Protein AF-A0A9P6WSS7-F1 (afdb_monomer_lite)

Structure (mmCIF, N/CA/C/O backbone):
data_AF-A0A9P6WSS7-F1
#
_entry.id   AF-A0A9P6WSS7-F1
#
loop_
_atom_site.group_PDB
_atom_site.id
_atom_site.type_symbol
_atom_site.label_atom_id
_atom_site.label_alt_id
_atom_site.label_comp_id
_atom_site.label_asym_id
_atom_site.label_entity_id
_atom_site.label_seq_id
_atom_site.pdbx_PDB_ins_code
_atom_site.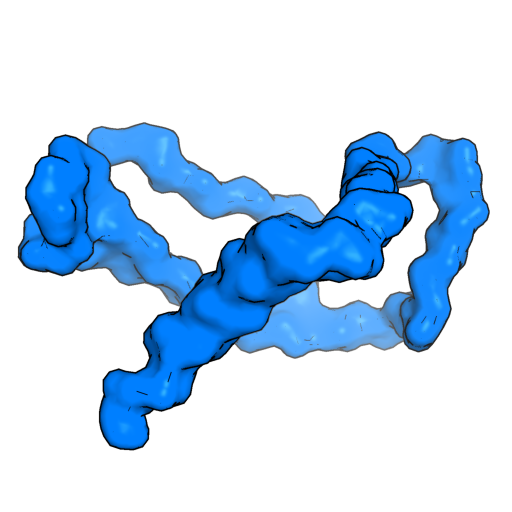Cartn_x
_atom_site.Cartn_y
_atom_site.Cartn_z
_atom_site.occupancy
_atom_site.B_iso_or_equiv
_atom_site.auth_seq_id
_atom_site.auth_comp_id
_atom_site.auth_asym_id
_atom_site.auth_atom_id
_atom_site.pdbx_PDB_model_num
ATOM 1 N N . MET A 1 1 ? -12.876 13.915 0.628 1.00 62.97 1 MET A N 1
ATOM 2 C CA . MET A 1 1 ? -11.854 12.868 0.427 1.00 62.97 1 MET A CA 1
ATOM 3 C C . MET A 1 1 ? -10.748 13.479 -0.410 1.00 62.97 1 MET A C 1
ATOM 5 O O . MET A 1 1 ? -11.055 13.986 -1.480 1.00 62.97 1 MET A O 1
ATOM 9 N N . ILE A 1 2 ? -9.522 13.535 0.115 1.00 81.00 2 ILE A N 1
ATOM 10 C CA . ILE A 1 2 ? -8.374 14.195 -0.541 1.00 81.00 2 ILE A CA 1
ATOM 11 C C . ILE A 1 2 ? -7.130 13.295 -0.554 1.00 81.00 2 ILE A C 1
ATOM 13 O O . ILE A 1 2 ? -6.003 13.749 -0.726 1.00 81.00 2 ILE A O 1
ATOM 17 N N . ASP A 1 3 ? -7.347 12.002 -0.350 1.00 85.88 3 ASP A N 1
ATOM 18 C CA . ASP A 1 3 ? -6.296 11.006 -0.257 1.00 85.88 3 ASP A CA 1
ATOM 19 C C . ASP A 1 3 ? -6.009 10.457 -1.664 1.00 85.88 3 ASP A C 1
ATOM 21 O O . ASP A 1 3 ? -6.917 9.995 -2.359 1.00 85.88 3 ASP A O 1
ATOM 25 N N . TYR A 1 4 ? -4.747 10.528 -2.099 1.00 86.75 4 TYR A N 1
ATOM 26 C CA . TYR A 1 4 ? -4.327 10.150 -3.450 1.00 86.75 4 TYR A CA 1
ATOM 27 C C . TYR A 1 4 ? -3.144 9.189 -3.421 1.00 86.75 4 TYR A C 1
ATOM 29 O O . TYR A 1 4 ? -2.243 9.304 -2.590 1.00 86.75 4 TYR A O 1
ATOM 37 N N . PHE A 1 5 ? -3.106 8.290 -4.401 1.00 85.62 5 PHE A N 1
ATOM 38 C CA . PHE A 1 5 ? -1.916 7.515 -4.723 1.00 85.62 5 PHE A CA 1
ATOM 39 C C . PHE A 1 5 ? -1.316 8.022 -6.036 1.00 85.62 5 PHE A C 1
ATOM 41 O O . PHE A 1 5 ? -1.963 7.972 -7.080 1.00 85.62 5 PHE A O 1
ATOM 48 N N . LEU A 1 6 ? -0.074 8.504 -5.978 1.00 87.25 6 LEU A N 1
ATOM 49 C CA . LEU A 1 6 ? 0.673 9.020 -7.123 1.00 87.25 6 LEU A CA 1
ATOM 50 C C . LEU A 1 6 ? 1.864 8.102 -7.399 1.00 87.25 6 LEU A C 1
ATOM 52 O O . LEU A 1 6 ? 2.627 7.771 -6.493 1.00 87.25 6 LEU A O 1
ATOM 56 N N . THR A 1 7 ? 2.043 7.707 -8.657 1.00 82.62 7 THR A N 1
ATOM 57 C CA . THR A 1 7 ? 3.153 6.850 -9.082 1.00 82.62 7 THR A CA 1
ATOM 58 C C . THR A 1 7 ? 3.682 7.285 -10.440 1.00 82.62 7 THR A C 1
ATOM 60 O O . THR A 1 7 ? 2.912 7.614 -11.337 1.00 82.62 7 THR A O 1
ATOM 63 N N . ASN A 1 8 ? 5.005 7.252 -10.593 1.00 81.25 8 ASN A N 1
ATOM 64 C CA . ASN A 1 8 ? 5.686 7.422 -11.879 1.00 81.25 8 ASN A CA 1
ATOM 65 C C . ASN A 1 8 ? 6.038 6.061 -12.526 1.00 81.25 8 ASN A C 1
ATOM 67 O O . ASN A 1 8 ? 6.753 5.992 -13.517 1.00 81.25 8 ASN A O 1
ATOM 71 N N . MET A 1 9 ? 5.583 4.952 -11.932 1.00 79.25 9 MET A N 1
ATOM 72 C CA . MET A 1 9 ? 5.921 3.582 -12.336 1.00 79.25 9 MET A CA 1
ATOM 73 C C . MET A 1 9 ? 4.726 2.865 -12.981 1.00 79.25 9 MET A C 1
ATOM 75 O O . MET A 1 9 ? 4.423 1.719 -12.657 1.00 79.25 9 MET A O 1
ATOM 79 N N . THR A 1 10 ? 4.014 3.535 -13.886 1.00 73.88 10 THR A N 1
ATOM 80 C CA . THR A 1 10 ? 2.790 3.001 -14.514 1.00 73.88 10 THR A CA 1
ATOM 81 C C . THR A 1 10 ? 3.024 1.754 -15.369 1.00 73.88 10 THR A C 1
ATOM 83 O O . THR A 1 10 ? 2.127 0.929 -15.477 1.00 73.88 10 THR A O 1
ATOM 86 N N . SER A 1 11 ? 4.223 1.565 -15.925 1.00 77.31 11 SER A N 1
ATOM 87 C CA . SER A 1 11 ? 4.587 0.364 -16.698 1.00 77.31 11 SER A CA 1
ATOM 88 C C . SER A 1 11 ? 4.926 -0.859 -15.835 1.00 77.31 11 SER A C 1
ATOM 90 O O . SER A 1 11 ? 4.920 -1.987 -16.323 1.00 77.31 11 SER A O 1
ATOM 92 N N . VAL A 1 12 ? 5.226 -0.637 -14.555 1.00 82.06 12 VAL A N 1
ATOM 93 C CA . VAL A 1 12 ? 5.727 -1.644 -13.603 1.00 82.06 12 VAL A CA 1
ATOM 94 C C . VAL A 1 12 ? 4.585 -2.215 -12.759 1.00 82.06 12 VAL A C 1
ATOM 96 O O . VAL A 1 12 ? 4.623 -3.365 -12.324 1.00 82.06 12 VAL A O 1
ATOM 99 N N . LEU A 1 13 ? 3.550 -1.405 -12.529 1.00 86.38 13 LEU A N 1
ATOM 100 C CA . LEU A 1 13 ? 2.378 -1.763 -11.740 1.00 86.38 13 LEU A CA 1
ATOM 101 C C . LEU A 1 13 ? 1.322 -2.398 -12.644 1.00 86.38 13 LEU A C 1
ATOM 103 O O . LEU A 1 13 ? 0.680 -1.725 -13.449 1.00 86.38 13 LEU A O 1
ATOM 107 N N . ARG A 1 14 ? 1.122 -3.703 -12.497 1.00 87.50 14 ARG A N 1
ATOM 108 C CA . ARG A 1 14 ? 0.079 -4.455 -13.190 1.00 87.50 14 ARG A CA 1
ATOM 109 C C . ARG A 1 14 ? -1.180 -4.509 -12.333 1.00 87.50 14 ARG A C 1
ATOM 111 O O . ARG A 1 14 ? -1.113 -4.601 -11.110 1.00 87.50 14 ARG A O 1
ATOM 118 N N . SER A 1 15 ? -2.332 -4.446 -12.992 1.00 89.44 15 SER A N 1
ATOM 119 C CA . SER A 1 15 ? -3.648 -4.603 -12.360 1.00 89.44 15 SER A CA 1
ATOM 120 C C . SER A 1 15 ? -3.857 -3.754 -11.088 1.00 89.44 15 SER A C 1
ATOM 122 O O . SER A 1 15 ? -4.273 -4.304 -10.066 1.00 89.44 15 SER A O 1
ATOM 124 N N . PRO A 1 16 ? -3.577 -2.434 -11.093 1.00 90.00 16 PRO A N 1
ATOM 125 C CA . PRO A 1 16 ? -3.800 -1.611 -9.912 1.00 90.00 16 PRO A CA 1
ATOM 126 C C . PRO A 1 16 ? -5.294 -1.538 -9.573 1.00 90.00 16 PRO A C 1
ATOM 128 O O . PRO A 1 16 ? -6.134 -1.228 -10.417 1.00 90.00 16 PRO A O 1
ATOM 131 N N . ARG A 1 17 ? -5.627 -1.813 -8.314 1.00 92.38 17 ARG A N 1
ATOM 132 C CA . ARG A 1 17 ? -6.978 -1.759 -7.752 1.00 92.38 17 ARG A CA 1
ATOM 133 C C . ARG A 1 17 ? -6.942 -0.939 -6.478 1.00 92.38 17 ARG A C 1
ATOM 135 O O . ARG A 1 17 ? -6.129 -1.199 -5.596 1.00 92.38 17 ARG A O 1
ATOM 142 N N . MET A 1 18 ? -7.844 0.025 -6.378 1.00 92.12 18 MET A N 1
ATOM 143 C CA . MET A 1 18 ? -8.015 0.849 -5.189 1.00 92.12 18 MET A CA 1
ATOM 144 C C . MET A 1 18 ? -9.391 0.573 -4.585 1.00 92.12 18 MET A C 1
ATOM 146 O O . MET A 1 18 ? -10.387 0.552 -5.306 1.00 92.12 18 MET A O 1
ATOM 150 N N . GLN A 1 19 ? -9.441 0.347 -3.276 1.00 92.94 19 GLN A N 1
ATOM 151 C CA . GLN A 1 19 ? -10.674 0.202 -2.509 1.00 92.94 19 GLN A CA 1
ATOM 152 C C . GLN A 1 19 ? -10.722 1.240 -1.396 1.00 92.94 19 GLN A C 1
ATOM 154 O O . GLN A 1 19 ? -9.729 1.473 -0.707 1.00 92.94 19 GLN A O 1
ATOM 159 N N . VAL A 1 20 ? -11.899 1.836 -1.229 1.00 91.62 20 VAL A N 1
ATOM 160 C CA . VAL A 1 20 ? -12.208 2.767 -0.146 1.00 91.62 20 VAL A CA 1
ATOM 161 C C . VAL A 1 20 ? -13.101 2.043 0.846 1.00 91.62 20 VAL A C 1
ATOM 163 O O . VAL A 1 20 ? -14.170 1.568 0.467 1.00 91.62 20 VAL A O 1
ATOM 166 N N . TYR A 1 21 ? -12.684 1.977 2.105 1.00 89.38 21 TYR A 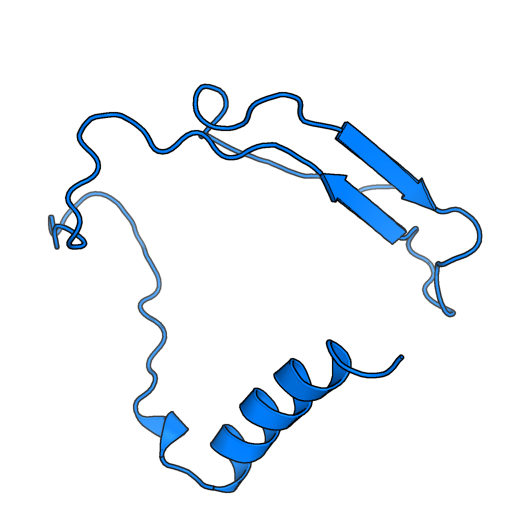N 1
ATOM 167 C CA . TYR A 1 21 ? -13.487 1.386 3.171 1.00 89.38 21 TYR A CA 1
ATOM 168 C C . TYR A 1 21 ? -14.183 2.491 3.954 1.00 89.38 21 TYR A C 1
ATOM 170 O O . TYR A 1 21 ? -13.548 3.389 4.512 1.00 89.38 21 TYR A O 1
ATOM 178 N N . SER A 1 22 ? -15.513 2.433 3.980 1.00 83.06 22 SER A N 1
ATOM 179 C CA . SER A 1 22 ? -16.352 3.412 4.672 1.00 83.06 22 SER A CA 1
ATOM 180 C C . SER A 1 22 ? -16.497 3.134 6.168 1.00 83.06 22 SER A C 1
ATOM 182 O O . SER A 1 22 ? -16.773 4.067 6.923 1.00 83.06 22 SER A O 1
ATOM 184 N N . ASP A 1 23 ? -16.320 1.879 6.569 1.00 85.31 23 ASP A N 1
ATOM 185 C CA . ASP A 1 23 ? -16.584 1.298 7.888 1.00 85.31 23 ASP A CA 1
ATOM 186 C C . ASP A 1 23 ? -15.307 0.989 8.692 1.00 85.31 23 ASP A C 1
ATOM 188 O O . ASP A 1 23 ? -15.356 0.903 9.916 1.00 85.31 23 ASP A O 1
ATOM 192 N N . LEU A 1 24 ? -14.146 0.898 8.033 1.00 81.19 24 LEU A N 1
ATOM 193 C CA . LEU A 1 24 ? -12.859 0.552 8.658 1.00 81.19 24 LEU A CA 1
ATOM 194 C C . LEU A 1 24 ? -11.987 1.762 9.037 1.00 81.19 24 LEU A C 1
ATOM 196 O O . LEU A 1 24 ? -10.777 1.630 9.200 1.00 81.19 24 LEU A O 1
ATOM 200 N N . SER A 1 25 ? -12.573 2.950 9.191 1.00 77.50 25 SER A N 1
ATOM 201 C CA . SER A 1 25 ? -11.825 4.177 9.517 1.00 77.50 25 SER A CA 1
ATOM 202 C C . SER A 1 25 ? -11.259 4.228 10.946 1.00 77.50 25 SER A C 1
ATOM 204 O O . SER A 1 25 ? -10.541 5.169 11.259 1.00 77.50 25 SER A O 1
ATOM 206 N N . LEU A 1 26 ? -11.561 3.255 11.819 1.00 79.75 26 LEU A N 1
ATOM 207 C CA . LEU A 1 26 ? -11.000 3.124 13.181 1.00 79.75 26 LEU A CA 1
ATOM 208 C C . LEU A 1 26 ? -10.983 4.433 14.006 1.00 79.75 26 LEU A C 1
ATOM 210 O O . LEU A 1 26 ? -10.026 4.714 14.720 1.00 79.75 26 LEU A O 1
ATOM 214 N N . GLY A 1 27 ? -12.033 5.254 13.906 1.00 81.50 27 GLY A N 1
ATOM 215 C CA . GLY A 1 27 ? -12.126 6.527 14.636 1.00 81.50 27 GLY A CA 1
ATOM 216 C C . GLY A 1 27 ? -11.366 7.704 14.009 1.00 81.50 27 GLY A C 1
ATOM 217 O O . GLY A 1 27 ? -11.370 8.788 14.585 1.00 81.50 27 GLY A O 1
ATOM 218 N N . SER A 1 28 ? -10.756 7.525 12.835 1.00 85.19 28 SER A N 1
ATOM 219 C CA . SER A 1 28 ? -10.284 8.624 11.990 1.00 85.19 28 SER A CA 1
ATOM 220 C C . SER A 1 28 ? -11.447 9.254 11.218 1.00 85.19 28 SER A C 1
ATOM 222 O O . SER A 1 28 ? -12.387 8.582 10.790 1.00 85.19 28 SER A O 1
ATOM 224 N N . ASP A 1 29 ? -11.360 10.561 11.014 1.00 87.50 29 ASP A N 1
ATOM 225 C CA . ASP A 1 29 ? -12.200 11.353 10.118 1.00 87.50 29 ASP A CA 1
ATOM 226 C C . ASP A 1 29 ? -11.893 11.102 8.627 1.00 87.50 29 ASP A C 1
ATOM 228 O O . ASP A 1 29 ? -12.722 11.404 7.762 1.00 87.50 29 ASP A O 1
ATOM 232 N N . HIS A 1 30 ? -10.755 10.472 8.313 1.00 89.56 30 HIS A N 1
ATOM 233 C CA . HIS A 1 30 ? -10.405 10.020 6.968 1.00 89.56 30 HIS A CA 1
ATOM 234 C C . HIS A 1 30 ? -10.925 8.604 6.668 1.00 89.56 30 HIS A C 1
ATOM 236 O O . HIS A 1 30 ? -11.125 7.761 7.550 1.00 89.56 30 HIS A O 1
ATOM 242 N N . LYS A 1 31 ? -11.152 8.315 5.380 1.00 89.12 31 LYS A N 1
ATOM 243 C CA . LYS A 1 31 ? -11.539 6.975 4.913 1.00 89.12 31 LYS A CA 1
ATOM 244 C C . LYS A 1 31 ? -10.304 6.137 4.620 1.00 89.12 31 LYS A C 1
ATOM 246 O O . LYS A 1 31 ? -9.361 6.614 3.996 1.00 89.12 31 LYS A O 1
ATOM 251 N N . LEU A 1 32 ? -10.322 4.878 5.055 1.00 88.50 32 LEU A N 1
ATOM 252 C CA . LEU A 1 32 ? -9.224 3.956 4.787 1.00 88.50 32 LEU A CA 1
ATOM 253 C C . LEU A 1 32 ? -9.175 3.632 3.289 1.00 88.50 32 LEU A C 1
ATOM 255 O O . LEU A 1 32 ? -10.180 3.231 2.699 1.00 88.50 32 LEU A O 1
ATOM 259 N N . LEU A 1 33 ? -7.988 3.756 2.699 1.00 91.31 33 LEU A N 1
ATOM 260 C CA . LEU A 1 33 ? -7.707 3.356 1.325 1.00 91.31 33 LEU A CA 1
ATOM 261 C C . LEU A 1 33 ? -6.782 2.147 1.294 1.00 91.31 33 LEU A C 1
ATOM 263 O O . LEU A 1 33 ? -5.720 2.155 1.912 1.00 91.31 33 LEU A O 1
ATOM 267 N N . SER A 1 34 ? -7.160 1.133 0.521 1.00 91.12 34 SER A N 1
ATOM 268 C CA . SER A 1 34 ? -6.287 0.012 0.179 1.00 91.12 34 SER A CA 1
ATOM 269 C C . SER A 1 34 ? -5.963 0.048 -1.301 1.00 91.12 34 SER A C 1
ATOM 271 O O . SER A 1 34 ? -6.855 0.157 -2.143 1.00 91.12 34 SER A O 1
ATOM 273 N N . LEU A 1 35 ? -4.678 -0.067 -1.614 1.00 91.38 35 LEU A N 1
ATOM 274 C CA . LEU A 1 35 ? -4.178 -0.211 -2.969 1.00 91.38 35 LEU A CA 1
ATOM 275 C C . LEU A 1 35 ? -3.560 -1.601 -3.113 1.00 91.38 35 LEU A C 1
ATOM 277 O O . LEU A 1 35 ? -2.696 -1.990 -2.332 1.00 91.38 35 LEU A O 1
ATOM 281 N N . SER A 1 36 ? -3.991 -2.338 -4.129 1.00 91.69 36 SER A N 1
ATOM 282 C CA . SER A 1 36 ? -3.458 -3.649 -4.498 1.00 91.69 36 SER A CA 1
ATOM 283 C C . SER A 1 36 ? -3.003 -3.616 -5.950 1.00 91.69 36 SER A C 1
ATOM 285 O O . SER A 1 36 ? -3.708 -3.083 -6.799 1.00 91.69 36 SER A O 1
ATOM 287 N N . PHE A 1 37 ? -1.831 -4.160 -6.241 1.00 92.00 37 PHE A N 1
ATOM 288 C CA . PHE A 1 37 ? -1.289 -4.270 -7.593 1.00 92.00 37 PHE A CA 1
ATOM 289 C C . PHE A 1 37 ? -0.284 -5.416 -7.639 1.00 92.00 37 PHE A C 1
ATOM 291 O O . PHE A 1 37 ? 0.313 -5.770 -6.621 1.00 92.00 37 PHE A O 1
ATOM 298 N N . ASP A 1 38 ? -0.050 -5.931 -8.836 1.00 89.31 38 ASP A N 1
ATOM 299 C CA . ASP A 1 38 ? 1.039 -6.855 -9.108 1.00 89.31 38 ASP A CA 1
ATOM 300 C C . ASP A 1 38 ? 2.274 -6.051 -9.529 1.00 89.31 38 ASP A C 1
ATOM 302 O O . ASP A 1 38 ? 2.203 -5.170 -10.388 1.00 89.31 38 ASP A O 1
ATOM 306 N N . TYR A 1 39 ? 3.422 -6.325 -8.918 1.00 87.25 39 TYR A N 1
ATOM 307 C CA . TYR A 1 39 ? 4.667 -5.626 -9.234 1.00 87.25 39 TYR A CA 1
ATOM 308 C C . TYR A 1 39 ? 5.494 -6.441 -10.230 1.00 87.25 39 TYR A C 1
ATOM 310 O O . TYR A 1 39 ? 6.003 -7.508 -9.890 1.00 87.25 39 TYR A O 1
ATOM 318 N N . ALA A 1 40 ? 5.643 -5.942 -11.458 1.00 82.62 40 ALA A N 1
ATOM 319 C CA . ALA A 1 40 ? 6.504 -6.551 -12.465 1.00 82.62 40 ALA A CA 1
ATOM 320 C C . ALA A 1 40 ? 7.893 -5.912 -12.409 1.00 82.62 40 ALA A C 1
ATOM 322 O O . ALA A 1 40 ? 8.052 -4.763 -12.801 1.00 82.62 40 ALA A O 1
ATOM 323 N N . VAL A 1 41 ? 8.899 -6.643 -11.925 1.00 75.69 41 VAL A N 1
ATOM 324 C CA . VAL A 1 41 ? 10.288 -6.156 -11.887 1.00 75.69 41 VAL A CA 1
ATOM 325 C C . VAL A 1 41 ? 10.728 -5.792 -13.314 1.00 75.69 41 VAL A C 1
ATOM 327 O O . VAL A 1 41 ? 10.648 -6.655 -14.186 1.00 75.69 41 VAL A O 1
ATOM 330 N N . PRO A 1 42 ? 11.166 -4.548 -13.588 1.00 69.81 42 PRO A N 1
ATOM 331 C CA . PRO A 1 42 ? 11.631 -4.180 -14.920 1.00 69.81 42 PRO A CA 1
ATOM 332 C C . PRO A 1 42 ? 12.878 -4.986 -15.297 1.00 69.81 42 PRO A C 1
ATOM 334 O O . PRO A 1 42 ? 13.827 -5.051 -14.508 1.00 69.81 42 PRO A O 1
ATOM 337 N N . ASP A 1 43 ? 12.899 -5.552 -16.505 1.00 62.03 43 ASP A N 1
ATOM 338 C CA . ASP A 1 43 ? 14.085 -6.206 -17.059 1.00 62.03 43 ASP A CA 1
ATOM 339 C C . ASP A 1 43 ? 15.223 -5.181 -17.156 1.00 62.03 43 ASP A C 1
ATOM 341 O O . ASP A 1 43 ? 15.135 -4.189 -17.881 1.00 62.03 43 ASP A O 1
ATOM 345 N N . GLY A 1 44 ? 16.277 -5.387 -16.364 1.00 58.09 44 GLY A N 1
ATOM 346 C CA . GLY A 1 44 ? 17.417 -4.473 -16.274 1.00 58.09 44 GLY A CA 1
ATOM 347 C C . GLY A 1 44 ? 17.492 -3.645 -14.992 1.00 58.09 44 GLY A C 1
ATOM 348 O O . GLY A 1 44 ? 18.390 -2.813 -14.886 1.00 58.09 44 GLY A O 1
ATOM 349 N N . TYR A 1 45 ? 16.625 -3.871 -13.996 1.00 53.72 45 TYR A N 1
ATOM 350 C CA . TYR A 1 45 ? 16.907 -3.366 -12.652 1.00 53.72 45 TYR A CA 1
ATOM 351 C C . TYR A 1 45 ? 18.143 -4.103 -12.110 1.00 53.72 45 TYR A C 1
ATOM 353 O O . TYR A 1 45 ? 18.081 -5.320 -11.910 1.00 53.72 45 TYR A O 1
ATOM 361 N N . PRO A 1 46 ? 19.281 -3.421 -11.889 1.00 50.19 46 PRO A N 1
ATOM 362 C CA . PRO A 1 46 ? 20.429 -4.078 -11.298 1.00 50.19 46 PRO A CA 1
ATOM 363 C C . PRO A 1 46 ? 20.019 -4.561 -9.907 1.00 50.19 46 PRO A C 1
ATOM 365 O O . PRO A 1 46 ? 19.428 -3.824 -9.116 1.00 50.19 46 PRO A O 1
ATOM 368 N N . SER A 1 47 ? 20.350 -5.812 -9.599 1.00 54.59 47 SER A N 1
ATOM 369 C CA . SER A 1 47 ? 20.174 -6.437 -8.283 1.00 54.59 47 SER A CA 1
ATOM 370 C C . SER A 1 47 ? 20.949 -5.715 -7.163 1.00 54.59 47 SER A C 1
ATOM 37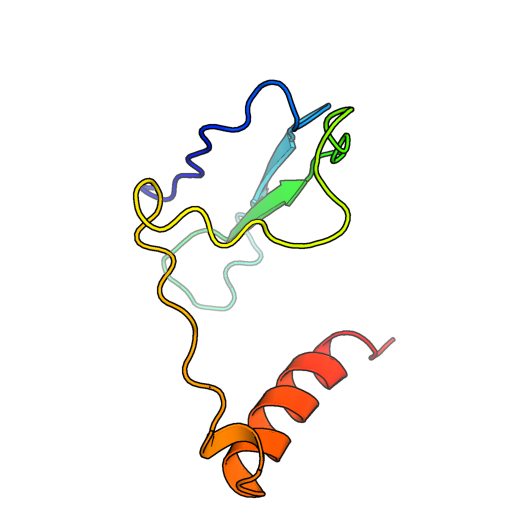2 O O . SER A 1 47 ? 20.813 -6.060 -5.991 1.00 54.59 47 SER A O 1
ATOM 374 N N . GLN A 1 48 ? 21.707 -4.668 -7.506 1.00 52.28 48 GLN A N 1
ATOM 375 C CA . GLN A 1 48 ? 22.263 -3.676 -6.598 1.00 52.28 48 GLN A CA 1
ATOM 376 C C . GLN A 1 48 ? 21.770 -2.265 -6.945 1.00 52.28 48 GLN A C 1
ATOM 378 O O . GLN A 1 48 ? 21.720 -1.900 -8.120 1.00 52.28 48 GLN A O 1
ATOM 383 N N . PRO A 1 49 ? 21.482 -1.416 -5.941 1.00 50.38 49 PRO A N 1
ATOM 384 C CA . PRO A 1 49 ? 21.195 -0.015 -6.194 1.00 50.38 49 PRO A CA 1
ATOM 385 C C . PRO A 1 49 ? 22.446 0.640 -6.789 1.00 50.38 49 PRO A C 1
ATOM 387 O O . PRO A 1 49 ? 23.452 0.809 -6.102 1.00 50.38 49 PRO A O 1
ATOM 390 N N . VAL A 1 50 ? 22.391 1.026 -8.066 1.00 47.47 50 VAL A N 1
ATOM 391 C CA . VAL A 1 50 ? 23.431 1.874 -8.652 1.00 47.47 50 VAL A CA 1
ATOM 392 C C . VAL A 1 50 ? 23.321 3.222 -7.952 1.00 47.47 50 VAL A C 1
ATOM 394 O O . VAL A 1 50 ? 22.329 3.945 -8.087 1.00 47.47 50 VAL A O 1
ATOM 397 N N . LEU A 1 51 ? 24.340 3.537 -7.158 1.00 48.94 51 LEU A N 1
ATOM 398 C CA . LEU A 1 51 ? 24.575 4.854 -6.583 1.00 48.94 51 LEU A CA 1
ATOM 399 C C . LEU A 1 51 ? 24.994 5.814 -7.711 1.00 48.94 51 LEU A C 1
ATOM 401 O O . LEU A 1 51 ? 26.093 6.355 -7.706 1.00 48.94 51 LEU A O 1
ATOM 405 N N . SER A 1 52 ? 24.137 6.003 -8.719 1.00 45.34 52 SER A N 1
ATOM 406 C CA . SER A 1 52 ? 24.295 7.076 -9.696 1.00 45.34 52 SER A CA 1
ATOM 407 C C . SER A 1 52 ? 23.970 8.375 -8.972 1.00 45.34 52 SER A C 1
ATOM 409 O O . SER A 1 52 ? 22.816 8.682 -8.670 1.00 45.34 52 SER A O 1
ATOM 411 N N . SER A 1 53 ? 25.027 9.099 -8.645 1.00 49.91 53 SER A N 1
ATOM 412 C CA . SER A 1 53 ? 25.112 10.280 -7.792 1.00 49.91 53 SER A CA 1
ATOM 413 C C . SER A 1 53 ? 24.380 11.533 -8.305 1.00 49.91 53 SER A C 1
ATOM 415 O O . SER A 1 53 ? 24.741 12.634 -7.902 1.00 49.91 53 SER A O 1
ATOM 417 N N . SER A 1 54 ? 23.341 11.429 -9.151 1.00 51.03 54 SER A N 1
ATOM 418 C CA . SER A 1 54 ? 22.682 12.640 -9.674 1.00 51.03 54 SER A CA 1
ATOM 419 C C . SER A 1 54 ? 21.177 12.606 -9.993 1.00 51.03 54 SER A C 1
ATOM 421 O O . SER A 1 54 ? 20.697 13.607 -10.519 1.00 51.03 54 SER A O 1
ATOM 423 N N . SER A 1 55 ? 20.394 11.550 -9.718 1.00 50.47 55 SER A N 1
ATOM 424 C CA . SER A 1 55 ? 18.985 11.532 -10.199 1.00 50.47 55 SER A CA 1
ATOM 425 C C . SER A 1 55 ? 17.895 11.046 -9.244 1.00 50.47 55 SER A C 1
ATOM 427 O O . SER A 1 55 ? 16.760 10.817 -9.657 1.00 50.47 55 SER A O 1
ATOM 429 N N . SER A 1 56 ? 18.152 10.957 -7.944 1.00 46.97 56 SER A N 1
ATOM 430 C CA . SER A 1 56 ? 17.046 10.857 -6.995 1.00 46.97 56 SER A CA 1
ATOM 431 C C . SER A 1 56 ? 17.494 11.391 -5.655 1.00 46.97 56 SER A C 1
ATOM 433 O O . SER A 1 56 ? 18.442 10.866 -5.074 1.00 46.97 56 SER A O 1
ATOM 435 N N . ALA A 1 57 ? 16.791 12.396 -5.136 1.00 49.88 57 ALA A N 1
ATOM 436 C CA . ALA A 1 57 ? 16.826 12.756 -3.725 1.00 49.88 57 ALA A CA 1
ATOM 437 C C . ALA A 1 57 ? 16.205 11.619 -2.885 1.00 49.88 57 ALA A C 1
ATOM 439 O O . ALA A 1 57 ? 15.242 11.811 -2.144 1.00 49.88 57 ALA A O 1
ATOM 440 N N . ARG A 1 58 ? 16.733 10.396 -3.018 1.00 57.69 58 ARG A N 1
ATOM 441 C CA . ARG A 1 58 ? 16.501 9.311 -2.080 1.00 57.69 58 ARG A CA 1
ATOM 442 C C . ARG A 1 58 ? 17.095 9.799 -0.774 1.00 57.69 58 ARG A C 1
ATOM 444 O O . ARG A 1 58 ? 18.312 9.815 -0.606 1.00 57.69 58 ARG A O 1
ATOM 451 N N . ARG A 1 59 ? 16.225 10.230 0.139 1.00 58.56 59 ARG A N 1
ATOM 452 C CA . ARG A 1 59 ? 16.571 10.375 1.551 1.00 58.56 59 ARG A CA 1
ATOM 453 C C . ARG A 1 59 ? 17.042 8.995 1.994 1.00 58.56 59 ARG A C 1
ATOM 455 O O . ARG A 1 59 ? 16.231 8.108 2.241 1.00 58.56 59 ARG A O 1
ATOM 462 N N . LEU A 1 60 ? 18.354 8.782 1.976 1.00 66.94 60 LEU A N 1
ATOM 463 C CA . LEU A 1 60 ? 18.961 7.612 2.581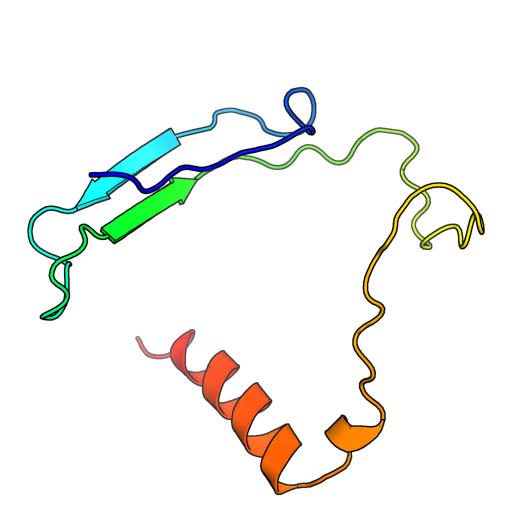 1.00 66.94 60 LEU A CA 1
ATOM 464 C C . LEU A 1 60 ? 18.606 7.701 4.062 1.00 66.94 60 LEU A C 1
ATOM 466 O O . LEU A 1 60 ? 18.999 8.647 4.745 1.00 66.94 60 LEU A O 1
ATOM 470 N N . TRP A 1 61 ? 17.776 6.773 4.531 1.00 68.38 61 TRP A N 1
ATOM 471 C CA . TRP A 1 61 ? 17.427 6.711 5.941 1.00 68.38 61 TRP A CA 1
ATOM 472 C C . TRP A 1 61 ? 18.712 6.470 6.728 1.00 68.38 61 TRP A C 1
ATOM 474 O O . TRP A 1 61 ? 19.417 5.486 6.501 1.00 68.38 61 TRP A O 1
ATOM 484 N N . ASN A 1 62 ? 19.047 7.393 7.628 1.00 71.00 62 ASN A N 1
ATOM 485 C CA . ASN A 1 62 ? 20.196 7.234 8.503 1.00 71.00 62 ASN A CA 1
ATOM 486 C C . ASN A 1 62 ? 19.851 6.184 9.571 1.00 71.00 62 ASN A C 1
ATOM 488 O O . ASN A 1 62 ? 19.268 6.499 10.604 1.00 71.00 62 ASN A O 1
ATOM 492 N N . LEU A 1 63 ? 20.190 4.924 9.291 1.00 71.94 63 LEU A N 1
ATOM 493 C CA . LEU A 1 63 ? 19.932 3.776 10.167 1.00 71.94 63 LEU A CA 1
ATOM 494 C C . LEU A 1 63 ? 21.027 3.565 11.224 1.00 71.94 63 LEU A C 1
ATOM 496 O O . LEU A 1 63 ? 21.070 2.512 11.856 1.00 71.94 63 LEU A O 1
ATOM 500 N N . SER A 1 64 ? 21.914 4.540 11.445 1.00 78.81 64 SER A N 1
ATOM 501 C CA . SER A 1 64 ? 22.973 4.437 12.467 1.00 78.81 64 SER A CA 1
ATOM 502 C C . SER A 1 64 ? 22.414 4.127 13.861 1.00 78.81 64 SER A C 1
ATOM 504 O O . SER A 1 64 ? 22.998 3.343 14.606 1.00 78.81 64 SER A O 1
ATOM 506 N N . ARG A 1 65 ? 21.230 4.669 14.162 1.00 78.12 65 ARG A N 1
ATOM 507 C CA . ARG A 1 65 ? 20.510 4.503 15.429 1.00 78.12 65 ARG A CA 1
ATOM 508 C C . ARG A 1 65 ? 19.738 3.193 15.555 1.00 78.12 65 ARG A C 1
ATOM 510 O O . ARG A 1 65 ? 19.197 2.913 16.613 1.00 78.12 65 ARG A O 1
ATOM 517 N N . LEU A 1 66 ? 19.689 2.355 14.517 1.00 75.38 66 LEU A N 1
ATOM 518 C CA . LEU A 1 66 ? 18.978 1.071 14.584 1.00 75.38 66 LEU A CA 1
ATOM 519 C C . LEU A 1 66 ? 19.599 0.111 15.614 1.00 75.38 66 LEU A C 1
ATOM 521 O O . LEU A 1 66 ? 18.932 -0.798 16.092 1.00 75.38 66 LEU A O 1
ATOM 525 N N . LYS A 1 67 ? 20.873 0.324 15.967 1.00 76.50 67 LYS A N 1
ATOM 526 C CA . LYS A 1 67 ? 21.558 -0.417 17.033 1.00 76.50 67 LYS A CA 1
ATOM 527 C C . LYS A 1 67 ? 21.080 -0.035 18.437 1.00 76.50 67 LYS A C 1
ATOM 529 O O . LYS A 1 67 ? 21.384 -0.759 19.379 1.00 76.50 67 LYS A O 1
ATOM 534 N N . GLU A 1 68 ? 20.378 1.088 18.592 1.00 86.62 68 GLU A N 1
AT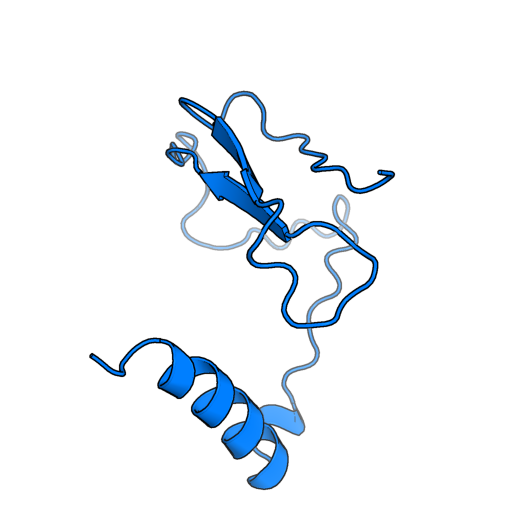OM 535 C CA . GLU A 1 68 ? 19.801 1.485 19.874 1.00 86.62 68 GLU A CA 1
ATOM 536 C C . GLU A 1 68 ? 18.663 0.508 20.232 1.00 86.62 68 GLU A C 1
ATOM 538 O O . GLU A 1 68 ? 17.777 0.286 19.398 1.00 86.62 68 GLU A O 1
ATOM 543 N N . PRO A 1 69 ? 18.660 -0.080 21.444 1.00 76.69 69 PRO A N 1
ATOM 544 C CA . PRO A 1 69 ? 17.671 -1.085 21.844 1.00 76.69 69 PRO A CA 1
ATOM 545 C C . PRO A 1 69 ? 16.229 -0.584 21.705 1.00 76.69 69 PRO A C 1
ATOM 547 O O . PRO A 1 69 ? 15.376 -1.288 21.162 1.00 76.69 69 PRO A O 1
ATOM 550 N N . ASP A 1 70 ? 15.985 0.664 22.108 1.00 78.75 70 ASP A N 1
ATOM 551 C CA . ASP A 1 70 ? 14.663 1.291 22.073 1.00 78.75 70 ASP A CA 1
ATOM 552 C C . ASP A 1 70 ? 14.156 1.443 20.636 1.00 78.75 70 ASP A C 1
ATOM 554 O O . ASP A 1 70 ? 13.026 1.075 20.319 1.00 78.75 70 ASP A O 1
ATOM 558 N N . VAL A 1 71 ? 15.020 1.901 19.728 1.00 72.31 71 VAL A N 1
ATOM 559 C CA . VAL A 1 71 ? 14.694 2.077 18.308 1.00 72.31 71 VAL A CA 1
ATOM 560 C C . VAL A 1 71 ? 14.458 0.725 17.640 1.00 72.31 71 VAL A C 1
ATOM 562 O O . VAL A 1 71 ? 13.477 0.560 16.917 1.00 72.31 71 VAL A O 1
ATOM 565 N N . CYS A 1 72 ? 15.310 -0.266 17.909 1.00 70.19 72 CYS A N 1
ATOM 566 C CA . CYS A 1 72 ? 15.158 -1.621 17.384 1.00 70.19 72 CYS A CA 1
ATOM 567 C C . CYS A 1 72 ? 13.823 -2.251 17.816 1.00 70.19 72 CYS A C 1
ATOM 569 O O . CYS A 1 72 ? 13.113 -2.830 16.989 1.00 70.19 72 CYS A O 1
ATOM 571 N N . SER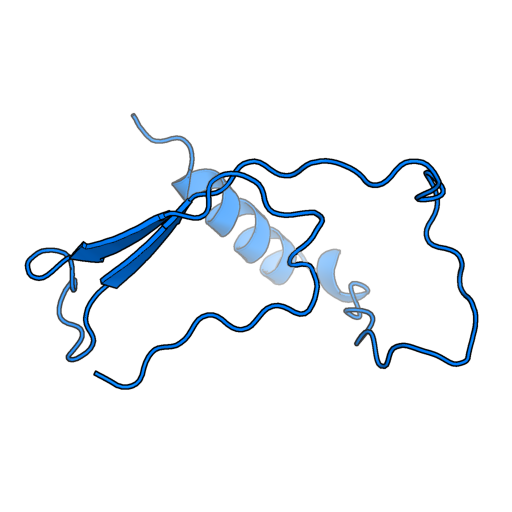 A 1 73 ? 13.434 -2.063 19.082 1.00 73.25 73 SER A N 1
ATOM 572 C CA . SER A 1 73 ? 12.177 -2.583 19.628 1.00 73.25 73 SER A CA 1
ATOM 573 C C . SER A 1 73 ? 10.946 -2.041 18.890 1.00 73.25 73 SER A C 1
ATOM 575 O O . SER A 1 73 ? 10.033 -2.806 18.582 1.00 73.25 73 SER A O 1
ATOM 577 N N . LEU A 1 74 ? 10.962 -0.761 18.500 1.00 74.00 74 LEU A N 1
ATOM 578 C CA . LEU A 1 74 ? 9.884 -0.125 17.739 1.00 74.00 74 LEU A CA 1
ATOM 579 C C . LEU A 1 74 ? 9.745 -0.730 16.336 1.00 74.00 74 LEU A C 1
ATOM 581 O O . LEU A 1 74 ? 8.632 -1.011 15.891 1.00 74.00 74 LEU A O 1
ATOM 585 N N . TYR A 1 75 ? 10.862 -1.001 15.653 1.00 66.94 75 TYR A N 1
ATOM 586 C CA . TYR A 1 75 ? 10.845 -1.655 14.339 1.00 66.94 75 TYR A CA 1
ATOM 587 C C . TYR A 1 75 ? 10.372 -3.112 14.409 1.00 66.94 75 TYR A C 1
ATOM 589 O O . TYR A 1 75 ? 9.636 -3.567 13.529 1.00 66.94 75 TYR A O 1
ATOM 597 N N . VAL A 1 76 ? 10.782 -3.852 15.442 1.00 69.44 76 VAL A N 1
ATOM 598 C CA . VAL A 1 76 ? 10.366 -5.247 15.648 1.00 69.44 76 VAL A CA 1
ATOM 599 C C . VAL A 1 76 ? 8.884 -5.319 16.015 1.00 69.44 76 VAL A C 1
ATOM 601 O O . VAL A 1 76 ? 8.149 -6.094 15.404 1.00 69.44 76 VAL A O 1
ATOM 604 N N . ALA A 1 77 ? 8.409 -4.463 16.922 1.00 65.94 77 ALA A N 1
ATOM 605 C CA . ALA A 1 77 ? 6.998 -4.385 17.294 1.00 65.94 77 ALA A CA 1
ATOM 606 C C . ALA A 1 77 ? 6.102 -4.080 16.082 1.00 65.94 77 ALA A C 1
ATOM 608 O O . ALA A 1 77 ? 5.058 -4.708 15.906 1.00 65.94 77 ALA A O 1
ATOM 609 N N . MET A 1 78 ? 6.547 -3.195 15.183 1.00 55.00 78 MET A N 1
ATOM 610 C CA . MET A 1 78 ? 5.828 -2.882 13.945 1.00 55.00 78 MET A CA 1
ATOM 611 C C . MET A 1 78 ? 5.740 -4.082 12.980 1.00 55.00 78 MET A C 1
ATOM 613 O O . MET A 1 78 ? 4.767 -4.200 12.236 1.00 55.00 78 MET A O 1
ATOM 617 N N . LYS A 1 79 ? 6.716 -5.006 13.001 1.00 53.69 79 LYS A N 1
ATOM 618 C CA . LYS A 1 79 ? 6.651 -6.271 12.243 1.00 53.69 79 LYS A CA 1
ATOM 619 C C . LYS A 1 79 ? 5.732 -7.310 12.893 1.00 53.69 79 LYS A C 1
ATOM 621 O O . LYS A 1 79 ? 5.059 -8.040 12.167 1.00 53.69 79 LYS A O 1
ATOM 626 N N . CYS A 1 80 ? 5.672 -7.372 14.222 1.00 44.41 80 CYS A N 1
ATOM 627 C CA . CYS A 1 80 ? 4.864 -8.359 14.947 1.00 44.41 80 CYS A CA 1
ATOM 628 C C . CYS A 1 80 ? 3.346 -8.151 14.792 1.00 44.41 80 CYS A C 1
ATOM 630 O O . CYS A 1 80 ? 2.595 -9.115 14.895 1.00 44.41 80 CYS A O 1
ATOM 632 N N . PHE A 1 81 ? 2.879 -6.950 14.428 1.00 44.50 81 PHE A N 1
ATOM 633 C CA . PHE A 1 81 ? 1.465 -6.728 14.083 1.00 44.50 81 PHE A CA 1
ATOM 634 C C . PHE A 1 81 ? 1.006 -7.433 12.791 1.00 44.50 81 PHE A C 1
ATOM 636 O O . PHE A 1 81 ? -0.194 -7.480 12.527 1.00 44.50 81 PHE A O 1
ATOM 643 N N . LYS A 1 82 ? 1.917 -7.999 11.982 1.00 45.31 82 LYS A N 1
ATOM 644 C CA . LYS A 1 82 ? 1.559 -8.753 10.764 1.00 45.31 82 LYS A CA 1
ATOM 645 C C . LYS A 1 82 ? 1.387 -10.264 10.957 1.00 45.31 82 LYS A C 1
ATOM 647 O O . LYS A 1 82 ? 0.954 -10.919 10.015 1.00 45.31 82 LYS A O 1
ATOM 652 N N . TYR A 1 83 ? 1.665 -10.810 12.140 1.00 40.91 83 TYR A N 1
ATOM 653 C CA . TYR A 1 83 ? 1.457 -12.231 12.438 1.00 40.91 83 TYR A CA 1
ATOM 654 C C . TYR A 1 83 ? 0.701 -12.388 13.756 1.00 40.91 83 TYR A C 1
ATOM 656 O O . TYR A 1 83 ? 1.253 -12.791 14.772 1.00 40.91 83 TYR A O 1
ATOM 664 N N . SER A 1 84 ? -0.581 -12.034 13.729 1.00 43.22 84 SER A N 1
ATOM 665 C CA . SER A 1 84 ? -1.545 -12.504 14.719 1.00 43.22 84 SER A CA 1
ATOM 666 C C . SER A 1 84 ? -2.844 -12.849 14.000 1.00 43.22 84 SER A C 1
ATOM 668 O O . SER A 1 84 ? -3.730 -12.011 13.835 1.00 43.22 84 SER A O 1
ATOM 670 N N . LYS A 1 85 ? -2.878 -14.075 13.478 1.00 39.44 85 LYS A N 1
ATOM 671 C CA . LYS A 1 85 ? -4.032 -14.972 13.431 1.00 39.44 85 LYS A CA 1
ATOM 672 C C . LYS A 1 85 ? -3.509 -16.399 13.451 1.00 39.44 85 LYS A C 1
ATOM 674 O O . LYS A 1 85 ? -2.521 -16.650 12.727 1.00 39.44 85 LYS A O 1
#

Radius of gyration: 17.92 Å; chains: 1; bounding box: 42×29×39 Å

Secondary structure (DSSP, 8-state):
-------S-TTTEEEEEEEEESS--TT-SSPEEEEEEEE---TT--SS----TTS-------GGGGGSHHHHHHHHHHHHTT---

Foldseek 3Di:
DPDDDDDPPPVFWAPKDKDWAPPPCVPDPDTDIDIDTDGHDDDPPPPDPPPPPPPDPPPPPPCVCCPPPVNVVVVVVVVVVVDDD

Sequence (85 aa):
MIDYFLTNMTSVLRSPRMQVYSDLSLGSDHKLLSLSFDYAVPDGYPSQPVLSSSSSARRLWNLSRLKEPDVCSLYVAMKCFKYSK

Organism: Rhizopus oryzae (NCBI:txid64495)

pLDDT: mean 72.27, std 16.1, range [39.44, 92.94]